Protein AF-A0A951GYK7-F1 (afdb_monomer_lite)

Radius of gyration: 18.99 Å; chains: 1; bounding box: 54×49×44 Å

Foldseek 3Di:
DDDDDDDDDDPVVVVVQLVVLLVVLLVVVVVVVPDPDDDDLVVSLVSLQSNCDPQQNCSVPLDAPPSLQVVLQQQDFPCLVQAPEEAEDQDQVRCVVSVRNQVVFCWTAHRPDGWTWGDNVPRYIYTHDNDVVSVVPNSSSSSSNVSNVVSVVVVCVVVVNDDPPDD

Structure (mmCIF, N/CA/C/O backbone):
data_AF-A0A951GYK7-F1
#
_entry.id   AF-A0A951GYK7-F1
#
loop_
_atom_site.group_PDB
_atom_site.id
_atom_site.type_symbol
_atom_site.label_atom_id
_atom_site.label_alt_id
_atom_site.label_comp_id
_atom_site.label_asym_id
_atom_site.label_entity_id
_atom_site.label_seq_id
_atom_site.pdbx_PDB_ins_code
_atom_site.Cartn_x
_atom_site.Cartn_y
_atom_site.Cartn_z
_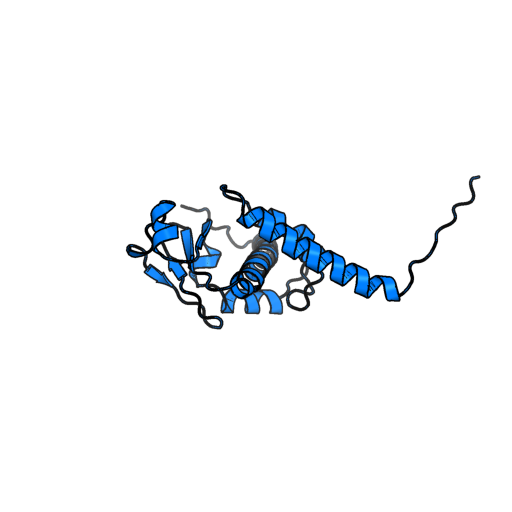atom_site.occupancy
_atom_site.B_iso_or_equiv
_atom_site.auth_seq_id
_atom_site.auth_comp_id
_atom_site.auth_asym_id
_atom_site.auth_atom_id
_atom_site.pdbx_PDB_model_num
ATOM 1 N N . MET A 1 1 ? 32.683 35.472 -21.654 1.00 42.94 1 MET A N 1
ATOM 2 C CA . MET A 1 1 ? 31.955 34.239 -21.282 1.00 42.94 1 MET A CA 1
ATOM 3 C C . MET A 1 1 ? 32.118 34.020 -19.790 1.00 42.94 1 MET A C 1
ATOM 5 O O . MET A 1 1 ? 33.236 34.154 -19.309 1.00 42.94 1 MET A O 1
ATOM 9 N N . ALA A 1 2 ? 31.030 33.763 -19.060 1.00 36.19 2 ALA A N 1
ATOM 10 C CA . ALA A 1 2 ? 31.105 33.475 -17.630 1.00 36.19 2 ALA A CA 1
ATOM 11 C C . ALA A 1 2 ? 31.748 32.098 -17.406 1.00 36.19 2 ALA A C 1
ATOM 13 O O . ALA A 1 2 ? 31.405 31.133 -18.087 1.00 36.19 2 ALA A O 1
ATOM 14 N N . VAL A 1 3 ? 32.697 32.019 -16.473 1.00 35.72 3 VAL A N 1
ATOM 15 C CA . VAL A 1 3 ? 33.333 30.758 -16.074 1.00 35.72 3 VAL A CA 1
ATOM 16 C C . VAL A 1 3 ? 32.371 30.027 -15.143 1.00 35.72 3 VAL A C 1
ATOM 18 O O . VAL A 1 3 ? 32.184 30.443 -14.001 1.00 35.72 3 VAL A O 1
ATOM 21 N N . ALA A 1 4 ? 31.749 28.952 -15.629 1.00 28.84 4 ALA A N 1
ATOM 22 C CA . ALA A 1 4 ? 30.945 28.070 -14.791 1.00 28.84 4 ALA A CA 1
ATOM 23 C C . ALA A 1 4 ? 31.874 27.226 -13.905 1.00 28.84 4 ALA A C 1
ATOM 25 O O . ALA A 1 4 ? 32.778 26.552 -14.400 1.00 28.84 4 ALA A O 1
ATOM 26 N N . ARG A 1 5 ? 31.663 27.285 -12.589 1.00 45.22 5 ARG A N 1
ATOM 27 C CA . ARG A 1 5 ? 32.368 26.467 -11.596 1.00 45.22 5 ARG A CA 1
ATOM 28 C C . ARG A 1 5 ? 31.355 25.521 -10.967 1.00 45.22 5 ARG A C 1
ATOM 30 O O . ARG A 1 5 ? 30.433 25.979 -10.302 1.00 45.22 5 ARG A O 1
ATOM 37 N N . LEU A 1 6 ? 31.524 24.226 -11.209 1.00 44.50 6 LEU A N 1
ATOM 38 C CA . LEU A 1 6 ? 30.698 23.161 -10.644 1.00 44.50 6 LEU A CA 1
ATOM 39 C C . LEU A 1 6 ? 31.523 22.438 -9.578 1.00 44.50 6 LEU A C 1
ATOM 41 O O . LEU A 1 6 ? 32.629 21.980 -9.861 1.00 44.50 6 LEU A O 1
ATOM 45 N N . ALA A 1 7 ? 31.004 22.374 -8.354 1.00 63.69 7 ALA A N 1
ATOM 46 C CA . ALA A 1 7 ? 31.577 21.558 -7.291 1.00 63.69 7 ALA A CA 1
ATOM 47 C C . ALA A 1 7 ? 30.990 20.142 -7.376 1.00 63.69 7 ALA A C 1
ATOM 49 O O . ALA A 1 7 ? 29.780 19.985 -7.541 1.00 63.69 7 ALA A O 1
ATOM 50 N N . LEU A 1 8 ? 31.843 19.122 -7.280 1.00 64.56 8 LEU A N 1
ATOM 51 C CA . LEU A 1 8 ? 31.418 17.723 -7.216 1.00 64.56 8 LEU A CA 1
ATOM 52 C C . LEU A 1 8 ? 31.055 17.367 -5.768 1.00 64.56 8 LEU A C 1
ATOM 54 O O . LEU A 1 8 ? 31.746 17.788 -4.841 1.00 64.56 8 LEU A O 1
ATOM 58 N N . SER A 1 9 ? 29.974 16.609 -5.582 1.00 60.28 9 SER A N 1
ATOM 59 C CA . SER A 1 9 ? 29.568 16.092 -4.268 1.00 60.28 9 SER A CA 1
ATOM 60 C C . SER A 1 9 ? 30.544 15.016 -3.777 1.00 60.28 9 SER A C 1
ATOM 62 O O . SER A 1 9 ? 31.098 14.262 -4.580 1.00 60.28 9 SER A O 1
ATOM 64 N N . SER A 1 10 ? 30.749 14.948 -2.461 1.00 61.28 10 SER A N 1
ATOM 65 C CA . SER A 1 10 ? 31.557 13.909 -1.812 1.00 61.28 10 SER A CA 1
ATOM 66 C C . SER A 1 10 ? 30.815 12.572 -1.850 1.00 61.28 10 SER A C 1
ATOM 68 O O . SER A 1 10 ? 29.596 12.541 -1.714 1.00 61.28 10 SER A O 1
ATOM 70 N N . PHE A 1 11 ? 31.527 11.448 -1.967 1.00 57.59 11 PHE A N 1
ATOM 71 C CA . PHE A 1 11 ? 30.911 10.114 -1.905 1.00 57.59 11 PHE A CA 1
ATOM 72 C C . PHE A 1 11 ? 30.224 9.821 -0.553 1.00 57.59 11 PHE A C 1
ATOM 74 O O . PHE A 1 11 ? 29.336 8.977 -0.503 1.00 57.59 11 PHE A O 1
ATOM 81 N N . ALA A 1 12 ? 30.569 10.551 0.518 1.00 61.16 12 ALA A N 1
ATOM 82 C CA . ALA A 1 12 ? 29.876 10.481 1.810 1.00 61.16 12 ALA A CA 1
ATOM 83 C C . ALA A 1 12 ? 28.493 11.170 1.805 1.00 61.16 12 ALA A C 1
ATOM 85 O O . ALA A 1 12 ? 27.671 10.893 2.675 1.00 61.16 12 ALA A O 1
ATOM 86 N N . ASP A 1 13 ? 28.198 12.021 0.813 1.00 61.38 13 ASP A N 1
ATOM 87 C CA . ASP A 1 13 ? 26.888 12.676 0.693 1.00 61.38 13 ASP A CA 1
ATOM 88 C C . ASP A 1 13 ? 25.787 11.682 0.286 1.00 61.38 13 ASP A C 1
ATOM 90 O O . ASP A 1 13 ? 24.607 11.978 0.448 1.00 61.38 13 ASP A O 1
ATOM 94 N N . GLY A 1 14 ? 26.147 10.509 -0.250 1.00 61.91 14 GLY A N 1
ATOM 95 C CA . GLY A 1 14 ? 25.185 9.496 -0.690 1.00 61.91 14 GLY A CA 1
ATOM 96 C C . GLY A 1 14 ? 24.382 8.882 0.461 1.00 61.91 14 GLY A C 1
ATOM 97 O O . GLY A 1 14 ? 23.159 8.831 0.381 1.00 61.91 14 GLY A O 1
ATOM 98 N N . GLU A 1 15 ? 25.047 8.461 1.542 1.00 64.88 15 GLU A N 1
ATOM 99 C CA . GLU A 1 15 ? 24.379 7.857 2.710 1.00 64.88 15 GLU A CA 1
ATOM 100 C C . GLU A 1 15 ? 23.528 8.871 3.481 1.00 64.88 15 GLU A C 1
ATOM 102 O O . GLU A 1 15 ? 22.408 8.555 3.879 1.00 64.88 15 GLU A O 1
ATOM 107 N N . VAL A 1 16 ? 24.021 10.105 3.638 1.00 71.25 16 VAL A N 1
ATOM 108 C CA . VAL A 1 16 ? 23.268 11.187 4.294 1.00 71.25 16 VAL A CA 1
ATOM 109 C C . VAL A 1 16 ? 21.997 11.507 3.504 1.00 71.25 16 VAL A C 1
ATOM 111 O O . VAL A 1 16 ? 20.918 11.558 4.083 1.00 71.25 16 VAL A O 1
ATOM 114 N N . ARG A 1 17 ? 22.094 11.608 2.169 1.00 74.06 17 ARG A N 1
ATOM 115 C CA . ARG A 1 17 ? 20.924 11.826 1.304 1.00 74.06 17 ARG A CA 1
ATOM 116 C C . ARG A 1 17 ? 19.914 10.683 1.383 1.00 74.06 17 ARG A C 1
ATOM 118 O O . ARG A 1 17 ? 18.725 10.953 1.453 1.00 74.06 17 ARG A O 1
ATOM 125 N N . LEU A 1 18 ? 20.361 9.424 1.397 1.00 76.44 18 LEU A N 1
ATOM 126 C CA . LEU A 1 18 ? 19.452 8.278 1.542 1.00 76.44 18 LEU A CA 1
ATOM 127 C C . LEU A 1 18 ? 18.697 8.322 2.878 1.00 76.44 18 LEU A C 1
ATOM 129 O O . LEU A 1 18 ? 17.493 8.080 2.905 1.00 76.44 18 LEU A O 1
ATOM 133 N N . SER A 1 19 ? 19.380 8.670 3.973 1.00 82.12 19 SER A N 1
ATOM 134 C CA . SER A 1 19 ? 18.740 8.846 5.282 1.00 82.12 19 SER A CA 1
ATOM 135 C C . SER A 1 19 ? 17.697 9.969 5.262 1.00 82.12 19 SER A C 1
ATOM 137 O O . SER A 1 19 ? 16.581 9.771 5.742 1.00 82.12 19 SER A O 1
ATOM 139 N N . ASP A 1 20 ? 18.026 11.116 4.663 1.00 89.62 20 ASP A N 1
ATOM 140 C CA . ASP A 1 20 ? 17.115 12.262 4.554 1.00 89.62 20 ASP A CA 1
ATOM 141 C C . ASP A 1 20 ? 15.848 11.915 3.750 1.00 89.62 20 ASP A C 1
ATOM 143 O O . ASP A 1 20 ? 14.739 12.295 4.134 1.00 89.62 20 ASP A O 1
ATOM 147 N N . GLU A 1 21 ? 15.987 11.153 2.659 1.00 93.00 21 GLU A N 1
ATOM 148 C CA . GLU A 1 21 ? 14.856 10.722 1.827 1.00 93.00 21 GLU A CA 1
ATOM 149 C C . GLU A 1 21 ? 13.960 9.696 2.546 1.00 93.00 21 GLU A C 1
ATOM 151 O O . GLU A 1 21 ? 12.732 9.762 2.437 1.00 93.00 21 GLU A O 1
ATOM 156 N N . VAL A 1 22 ? 14.540 8.786 3.344 1.00 92.69 22 VAL A N 1
ATOM 157 C CA . VAL A 1 22 ? 13.772 7.875 4.215 1.00 92.69 22 VAL A CA 1
ATOM 158 C C . VAL A 1 22 ? 12.966 8.669 5.239 1.00 92.69 22 VAL A C 1
ATOM 160 O O . VAL A 1 22 ? 11.753 8.476 5.350 1.00 92.69 22 VAL A O 1
ATOM 163 N N . GLU A 1 23 ? 13.595 9.597 5.958 1.00 93.31 23 GLU A N 1
ATOM 164 C CA . GLU A 1 23 ? 12.900 10.427 6.947 1.00 93.31 23 GLU A CA 1
ATOM 165 C C . GLU A 1 23 ? 11.805 11.292 6.313 1.00 93.31 23 GLU A C 1
ATOM 167 O O . GLU A 1 23 ? 10.718 11.458 6.885 1.00 93.31 23 GLU A O 1
ATOM 172 N N . LEU A 1 24 ? 12.063 11.833 5.119 1.00 93.31 24 LEU A N 1
ATOM 173 C CA . LEU A 1 24 ? 11.081 12.590 4.354 1.00 93.31 24 LEU A CA 1
ATOM 174 C C . LEU A 1 24 ? 9.883 11.714 3.984 1.00 93.31 24 LEU A C 1
ATOM 176 O O . LEU A 1 24 ? 8.737 12.138 4.168 1.00 93.31 24 LEU A O 1
ATOM 180 N N . TYR A 1 25 ? 10.117 10.491 3.510 1.00 95.19 25 TYR A N 1
ATOM 181 C CA . TYR A 1 25 ? 9.049 9.556 3.177 1.00 95.19 25 TYR A CA 1
ATOM 182 C C . TYR A 1 25 ? 8.195 9.211 4.403 1.00 95.19 25 TYR A C 1
ATOM 184 O O . TYR A 1 25 ? 6.966 9.344 4.351 1.00 95.19 25 TYR A O 1
ATOM 192 N N . GLN A 1 26 ? 8.838 8.894 5.533 1.00 94.62 26 GLN A N 1
ATOM 193 C CA . GLN A 1 26 ? 8.165 8.616 6.805 1.00 94.62 26 GLN A CA 1
ATOM 194 C C . GLN A 1 26 ? 7.292 9.774 7.280 1.00 94.62 26 GLN A C 1
ATOM 196 O O . GLN A 1 26 ? 6.120 9.604 7.641 1.00 94.62 26 GLN A O 1
ATOM 201 N N . ARG A 1 27 ? 7.835 10.990 7.217 1.00 93.38 27 ARG A N 1
ATOM 202 C CA . ARG A 1 27 ? 7.106 12.211 7.562 1.00 93.38 27 ARG A CA 1
ATOM 203 C C . ARG A 1 27 ? 5.944 12.474 6.613 1.00 93.38 27 ARG A C 1
ATOM 205 O O . ARG A 1 27 ? 4.899 12.948 7.064 1.00 93.38 27 ARG A O 1
ATOM 212 N N . THR A 1 28 ? 6.110 12.161 5.329 1.00 93.12 28 THR A N 1
ATOM 213 C CA . THR A 1 28 ? 5.078 12.362 4.309 1.00 93.12 28 THR A CA 1
ATOM 214 C C . THR A 1 28 ? 3.868 11.487 4.607 1.00 93.12 28 THR A C 1
ATOM 216 O O . THR A 1 28 ? 2.780 12.027 4.809 1.00 93.12 28 THR A O 1
ATOM 219 N N . TYR A 1 29 ? 4.032 10.163 4.727 1.00 92.75 29 TYR A N 1
ATOM 220 C CA . TYR A 1 29 ? 2.872 9.307 4.996 1.00 92.75 29 TYR A CA 1
ATOM 221 C C . TYR A 1 29 ? 2.284 9.533 6.389 1.00 92.75 29 TYR A C 1
ATOM 223 O O . TYR A 1 29 ? 1.066 9.518 6.537 1.00 92.75 29 TYR A O 1
ATOM 231 N N . THR A 1 30 ? 3.107 9.821 7.402 1.00 91.19 30 THR A N 1
ATOM 232 C CA . THR A 1 30 ? 2.600 10.100 8.756 1.00 91.19 30 THR A CA 1
ATOM 233 C C . THR A 1 30 ? 1.738 11.360 8.772 1.00 91.19 30 THR A C 1
ATOM 235 O O . THR A 1 30 ? 0.704 11.400 9.435 1.00 91.19 30 THR A O 1
ATOM 238 N N . THR A 1 31 ? 2.139 12.394 8.028 1.00 90.00 31 THR A N 1
ATOM 239 C CA . THR A 1 31 ? 1.345 13.621 7.877 1.00 90.00 31 THR A CA 1
ATOM 240 C C . THR A 1 31 ? 0.033 13.346 7.147 1.00 90.00 31 THR A C 1
ATOM 242 O O . THR A 1 31 ? -1.014 13.802 7.602 1.00 90.00 31 THR A O 1
ATOM 245 N N . LEU A 1 32 ? 0.068 12.575 6.055 1.00 88.38 32 LEU A N 1
ATOM 246 C CA . LEU A 1 32 ? -1.136 12.231 5.292 1.00 88.38 32 LEU A CA 1
ATOM 247 C C . LEU A 1 32 ? -2.144 11.436 6.130 1.00 88.38 32 LEU A C 1
ATOM 249 O O . LEU A 1 32 ? -3.326 11.769 6.127 1.00 88.38 32 LEU A O 1
ATOM 253 N N . LEU A 1 33 ? -1.680 10.460 6.913 1.00 86.00 33 LEU A N 1
ATOM 254 C CA . LEU A 1 33 ? -2.537 9.642 7.781 1.00 86.00 33 LEU A CA 1
ATOM 255 C C . LEU A 1 33 ? -3.165 10.421 8.948 1.00 86.00 33 LEU A C 1
ATOM 257 O O . LEU A 1 33 ? -4.114 9.944 9.559 1.00 86.00 33 LEU A O 1
ATOM 261 N N . ARG A 1 34 ? -2.660 11.620 9.270 1.00 84.50 34 ARG A N 1
ATOM 262 C CA . ARG A 1 34 ? -3.293 12.526 10.246 1.00 84.50 34 ARG A CA 1
ATOM 263 C C . ARG A 1 34 ? -4.381 13.404 9.632 1.00 84.50 34 ARG A C 1
ATOM 265 O O . ARG A 1 34 ? -5.104 14.066 10.375 1.00 84.50 34 ARG A O 1
ATOM 272 N N . SER A 1 35 ? -4.474 13.464 8.305 1.00 79.31 35 SER A N 1
ATOM 273 C CA . SER A 1 35 ? -5.527 14.215 7.627 1.00 79.31 35 SER A CA 1
ATOM 274 C C . SER A 1 35 ? -6.839 13.424 7.627 1.00 79.31 35 SER A C 1
ATOM 276 O O . SER A 1 35 ? -6.840 12.201 7.553 1.00 79.31 35 SER A O 1
ATOM 278 N N . SER A 1 36 ? -7.971 14.121 7.730 1.00 66.75 36 SER A N 1
ATOM 279 C CA . SER A 1 36 ? -9.304 13.512 7.856 1.00 66.75 36 SER A CA 1
ATOM 280 C C . SER A 1 36 ? -9.969 13.192 6.510 1.00 66.75 36 SER A C 1
ATOM 282 O O . SER A 1 36 ? -11.190 13.071 6.450 1.00 66.75 36 SER A O 1
ATOM 284 N N . GLY A 1 37 ? -9.202 13.150 5.420 1.00 81.44 37 GLY A N 1
ATOM 285 C CA . GLY A 1 37 ? -9.719 13.000 4.063 1.00 81.44 37 GLY A CA 1
ATOM 286 C C . GLY A 1 37 ? -9.087 11.825 3.332 1.00 81.44 37 GLY A C 1
ATOM 287 O O . GLY A 1 37 ? -7.957 11.427 3.615 1.00 81.44 37 GLY A O 1
ATOM 288 N N . GLU A 1 38 ? -9.812 11.303 2.348 1.00 89.88 38 GLU A N 1
ATOM 289 C CA . GLU A 1 38 ? -9.270 10.320 1.419 1.00 89.88 38 GLU A CA 1
ATOM 290 C C . GLU A 1 38 ? -8.113 10.942 0.636 1.00 89.88 38 GLU A C 1
ATOM 292 O O . GLU A 1 38 ? -8.245 11.992 0.002 1.00 89.88 38 GLU A O 1
ATOM 297 N N . THR A 1 39 ? -6.956 10.290 0.687 1.00 90.38 39 THR A N 1
ATOM 298 C CA . THR A 1 39 ? -5.778 10.704 -0.068 1.00 90.38 39 THR A CA 1
ATOM 299 C C . THR A 1 39 ? -5.435 9.624 -1.072 1.00 90.38 39 THR A C 1
ATOM 301 O O . THR A 1 39 ? -5.288 8.457 -0.718 1.00 90.38 39 THR A O 1
ATOM 304 N N . GLN A 1 40 ? -5.250 10.017 -2.332 1.00 92.19 40 GLN A N 1
ATOM 305 C CA . GLN A 1 40 ? -4.791 9.076 -3.343 1.00 92.19 40 GLN A CA 1
ATOM 306 C C . GLN A 1 40 ? -3.378 8.599 -3.013 1.00 92.19 40 GLN A C 1
ATOM 308 O O . GLN A 1 40 ? -2.447 9.400 -2.896 1.00 92.19 40 GLN A O 1
ATOM 313 N N . LEU A 1 41 ? -3.203 7.281 -2.971 1.00 93.62 41 LEU A N 1
ATOM 314 C CA . LEU A 1 41 ? -1.927 6.637 -2.668 1.00 93.62 41 LEU A CA 1
ATOM 315 C C . LEU A 1 41 ? -0.791 7.097 -3.599 1.00 93.62 41 LEU A C 1
ATOM 317 O O . LEU A 1 41 ? 0.363 7.171 -3.185 1.00 93.62 41 LEU A O 1
ATOM 321 N N . ARG A 1 42 ? -1.121 7.503 -4.835 1.00 95.12 42 ARG A N 1
ATOM 322 C CA . ARG A 1 42 ? -0.161 8.025 -5.824 1.00 95.12 42 ARG A CA 1
ATOM 323 C C . ARG A 1 42 ? 0.653 9.233 -5.354 1.00 95.12 42 ARG A C 1
ATOM 325 O O . ARG A 1 42 ? 1.733 9.476 -5.878 1.00 95.12 42 ARG A O 1
ATOM 332 N N . VAL A 1 43 ? 0.157 9.991 -4.374 1.00 94.62 43 VAL A N 1
ATOM 333 C CA . VAL A 1 43 ? 0.886 11.130 -3.786 1.00 94.62 43 VAL A CA 1
ATOM 334 C C . VAL A 1 43 ? 2.195 10.676 -3.127 1.00 94.62 43 VAL A C 1
ATOM 336 O O . VAL A 1 43 ? 3.148 11.447 -3.070 1.00 94.62 43 VAL A O 1
ATOM 339 N N . LEU A 1 44 ? 2.263 9.422 -2.672 1.00 96.19 44 LEU A N 1
ATOM 340 C CA . LEU A 1 44 ? 3.444 8.835 -2.042 1.00 96.19 44 LEU A CA 1
ATOM 341 C C . LEU A 1 44 ? 4.439 8.218 -3.034 1.00 96.19 44 LEU A C 1
ATOM 343 O O . LEU A 1 44 ? 5.540 7.867 -2.622 1.00 96.19 44 LEU A O 1
ATOM 347 N N . GLU A 1 45 ? 4.094 8.073 -4.317 1.00 96.88 45 GLU A N 1
ATOM 348 C CA . GLU A 1 45 ? 4.983 7.444 -5.306 1.00 96.88 45 GLU A CA 1
ATOM 349 C C . GLU A 1 45 ? 6.319 8.188 -5.474 1.00 96.88 45 GLU A C 1
ATOM 351 O O . GLU A 1 45 ? 7.355 7.525 -5.405 1.00 96.88 45 GLU A O 1
ATOM 356 N N . PRO A 1 46 ? 6.362 9.532 -5.633 1.00 95.94 46 PRO A N 1
ATOM 357 C CA . PRO A 1 46 ? 7.629 10.226 -5.866 1.00 95.94 46 PRO A CA 1
ATOM 358 C C . PRO A 1 46 ? 8.603 10.089 -4.695 1.00 95.94 46 PRO A C 1
ATOM 360 O O . PRO A 1 46 ? 9.783 9.818 -4.903 1.00 95.94 46 PRO A O 1
ATOM 363 N N . SER A 1 47 ? 8.112 10.227 -3.460 1.00 95.62 47 SER A N 1
ATOM 364 C CA . SER A 1 47 ? 8.941 10.085 -2.261 1.00 95.62 47 SER A CA 1
ATOM 365 C C . SER A 1 47 ? 9.320 8.627 -1.985 1.00 95.62 47 SER A C 1
ATOM 367 O O . SER A 1 47 ? 10.430 8.370 -1.533 1.00 95.62 47 SER A O 1
ATOM 369 N N . HIS A 1 48 ? 8.468 7.657 -2.335 1.00 97.12 48 HIS A N 1
ATOM 370 C CA . HIS A 1 48 ? 8.824 6.234 -2.280 1.00 97.12 48 HIS A CA 1
ATOM 371 C C . HIS A 1 48 ? 9.965 5.886 -3.248 1.00 97.12 48 HIS A C 1
ATOM 373 O O . HIS A 1 48 ? 10.876 5.143 -2.885 1.00 97.12 48 HIS A O 1
ATOM 379 N N . MET A 1 49 ? 9.933 6.431 -4.469 1.00 96.12 49 MET A N 1
ATOM 380 C CA . MET A 1 49 ? 11.007 6.264 -5.455 1.00 96.12 49 MET A CA 1
ATOM 381 C C . MET A 1 49 ? 12.305 6.939 -4.995 1.00 96.12 49 MET A C 1
ATOM 383 O O . MET A 1 49 ? 13.371 6.337 -5.108 1.00 96.12 49 MET A O 1
ATOM 387 N N . ALA A 1 50 ? 12.215 8.159 -4.455 1.00 94.88 50 ALA A N 1
ATOM 388 C CA . ALA A 1 50 ? 13.368 8.927 -3.980 1.00 94.88 50 ALA A CA 1
ATOM 389 C C . ALA A 1 50 ? 14.062 8.279 -2.772 1.00 94.88 50 ALA A C 1
ATOM 391 O O . ALA A 1 50 ? 15.288 8.269 -2.706 1.00 94.88 50 ALA 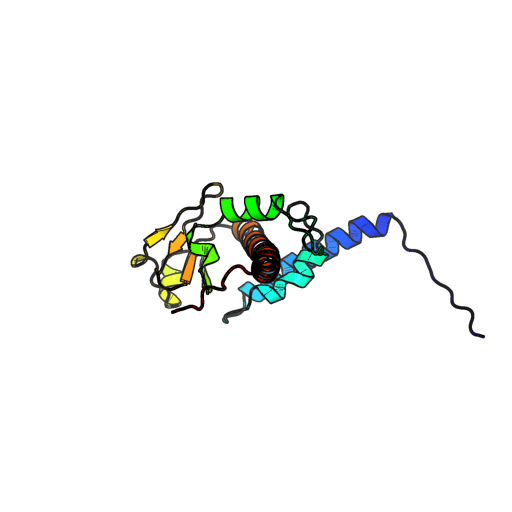A O 1
ATOM 392 N N . MET A 1 51 ? 13.287 7.662 -1.871 1.00 94.69 51 MET A N 1
ATOM 393 C CA . MET A 1 51 ? 13.804 6.931 -0.712 1.00 94.69 51 MET A CA 1
ATOM 394 C C . MET A 1 51 ? 14.765 5.790 -1.088 1.00 94.69 51 MET A C 1
ATOM 396 O O . MET A 1 51 ? 15.608 5.413 -0.278 1.00 94.69 51 MET A O 1
ATOM 400 N N . GLY A 1 52 ? 14.650 5.216 -2.292 1.00 92.38 52 GLY A N 1
ATOM 401 C CA . GLY A 1 52 ? 15.551 4.147 -2.734 1.00 92.38 52 GLY A CA 1
ATOM 402 C C . GLY A 1 52 ? 15.411 2.864 -1.908 1.00 92.38 52 GLY A C 1
ATOM 403 O O . GLY A 1 52 ? 16.407 2.285 -1.479 1.00 92.38 52 GLY A O 1
ATOM 404 N N . SER A 1 53 ? 14.172 2.425 -1.659 1.00 93.75 53 SER A N 1
ATOM 405 C CA . SER A 1 53 ? 13.874 1.234 -0.850 1.00 93.75 53 SER A CA 1
ATOM 406 C C . SER A 1 53 ? 14.612 -0.021 -1.329 1.00 93.75 53 SER A C 1
ATOM 408 O O . SER A 1 53 ? 14.440 -0.458 -2.466 1.00 93.75 53 SER A O 1
ATOM 410 N N . SER A 1 54 ? 15.315 -0.703 -0.420 1.00 94.06 54 SER A N 1
ATOM 411 C CA . SER A 1 54 ? 15.932 -2.009 -0.702 1.00 94.06 54 SER A CA 1
ATOM 412 C C . SER A 1 54 ? 14.917 -3.113 -1.025 1.00 94.06 54 SER A C 1
ATOM 414 O O . SER A 1 54 ? 15.283 -4.123 -1.619 1.00 94.06 54 SER A O 1
ATOM 416 N N . LEU A 1 55 ? 13.651 -2.948 -0.622 1.00 95.56 55 LEU A N 1
ATOM 417 C CA . LEU A 1 55 ? 12.564 -3.885 -0.936 1.00 95.56 55 LEU A CA 1
ATOM 418 C C . LEU A 1 55 ? 11.893 -3.589 -2.282 1.00 95.56 55 LEU A C 1
ATOM 420 O O . LEU A 1 55 ? 11.047 -4.368 -2.712 1.00 95.56 55 LEU A O 1
ATOM 424 N N . HIS A 1 56 ? 12.241 -2.469 -2.915 1.00 97.94 56 HIS A N 1
ATOM 425 C CA . HIS A 1 56 ? 11.679 -2.038 -4.188 1.00 97.94 56 HIS A CA 1
ATOM 426 C C . HIS A 1 56 ? 12.722 -1.282 -5.037 1.00 97.94 56 HIS A C 1
ATOM 428 O O . HIS A 1 56 ? 12.521 -0.114 -5.384 1.00 97.94 56 HIS A O 1
ATOM 434 N N . PRO A 1 57 ? 13.869 -1.915 -5.350 1.00 97.06 57 PRO A N 1
ATOM 435 C CA . PRO A 1 57 ? 14.980 -1.266 -6.043 1.00 97.06 57 PRO A CA 1
ATOM 436 C C . PRO A 1 57 ? 14.626 -0.739 -7.440 1.00 97.06 57 PRO A C 1
ATOM 438 O O . PRO A 1 57 ? 15.268 0.203 -7.905 1.00 97.06 57 PRO A O 1
ATOM 441 N N . LEU A 1 58 ? 13.620 -1.306 -8.119 1.00 98.06 58 LEU A N 1
ATOM 442 C CA . LEU A 1 58 ? 13.209 -0.852 -9.453 1.00 98.06 58 LEU A CA 1
ATOM 443 C C . LEU A 1 58 ? 12.019 0.121 -9.423 1.00 98.06 58 LEU A C 1
ATOM 445 O O . LEU A 1 58 ? 11.421 0.372 -10.470 1.00 98.06 58 LEU A O 1
ATOM 449 N N . ALA A 1 59 ? 11.694 0.727 -8.273 1.00 97.69 59 ALA A N 1
ATOM 450 C CA . ALA A 1 59 ? 10.558 1.648 -8.136 1.00 97.69 59 ALA A CA 1
ATOM 451 C C . ALA A 1 59 ? 10.555 2.777 -9.181 1.00 97.69 59 ALA A C 1
ATOM 453 O O . ALA A 1 59 ? 9.521 3.056 -9.783 1.00 97.69 59 ALA A O 1
ATOM 454 N N . ALA A 1 60 ? 11.715 3.395 -9.426 1.00 96.81 60 ALA A N 1
ATOM 455 C CA . ALA A 1 60 ? 11.880 4.487 -10.391 1.00 96.81 60 ALA A CA 1
ATOM 456 C C . ALA A 1 60 ? 12.142 4.015 -11.838 1.00 96.81 60 ALA A C 1
ATOM 458 O O . ALA A 1 60 ? 12.255 4.839 -12.745 1.00 96.81 60 ALA A O 1
ATOM 459 N N . SER A 1 61 ? 12.283 2.705 -12.058 1.00 96.94 61 SER A N 1
ATOM 460 C CA . SER A 1 61 ? 12.522 2.115 -13.377 1.00 96.94 61 SER A CA 1
ATOM 461 C C . SER A 1 61 ? 11.206 1.808 -14.087 1.00 96.94 61 SER A C 1
ATOM 463 O O . SER A 1 61 ? 10.189 1.540 -13.452 1.00 96.94 61 SER A O 1
ATOM 465 N N . GLU A 1 62 ? 11.227 1.767 -15.419 1.00 95.00 62 GLU A N 1
ATOM 466 C CA . GLU A 1 62 ? 10.110 1.226 -16.201 1.00 95.00 62 GLU A CA 1
ATOM 467 C C . GLU A 1 62 ? 10.026 -0.306 -16.113 1.00 95.00 62 GLU A C 1
ATOM 469 O O . GLU A 1 62 ? 8.980 -0.888 -16.422 1.00 95.00 62 GLU A O 1
ATOM 474 N N . GLU A 1 63 ? 11.112 -0.972 -15.711 1.00 97.06 63 GLU A N 1
ATOM 475 C CA . GLU A 1 63 ? 11.174 -2.419 -15.503 1.00 97.06 63 GLU A CA 1
ATOM 476 C C . GLU A 1 63 ? 10.310 -2.869 -14.319 1.00 97.06 63 GLU A C 1
ATOM 478 O O . GLU A 1 63 ? 10.095 -2.127 -13.358 1.00 97.06 63 GLU A O 1
ATOM 483 N N . LEU A 1 64 ? 9.797 -4.099 -14.415 1.00 97.62 64 LEU A N 1
ATOM 484 C CA . LEU A 1 64 ? 9.026 -4.718 -13.340 1.00 97.62 64 LEU A CA 1
ATOM 485 C C . LEU A 1 64 ? 9.951 -5.180 -12.219 1.00 97.62 64 LEU A C 1
ATOM 487 O O . LEU A 1 64 ? 10.883 -5.950 -12.456 1.00 97.62 64 LEU A O 1
ATOM 491 N N . ASP A 1 65 ? 9.614 -4.801 -10.995 1.00 98.38 65 ASP A N 1
ATOM 492 C CA . ASP A 1 65 ? 10.179 -5.361 -9.779 1.00 98.38 65 ASP A CA 1
ATOM 493 C C . ASP A 1 65 ? 9.330 -6.542 -9.301 1.00 98.38 65 ASP A C 1
ATOM 495 O O . ASP A 1 65 ? 8.449 -6.424 -8.445 1.00 98.38 65 ASP A O 1
ATOM 499 N N . LEU A 1 66 ? 9.583 -7.729 -9.859 1.00 97.25 66 LEU A N 1
ATOM 500 C CA . LEU A 1 66 ? 8.854 -8.929 -9.435 1.00 97.25 66 LEU A CA 1
ATOM 501 C C . LEU A 1 66 ? 9.103 -9.268 -7.957 1.00 97.25 66 LEU A C 1
ATOM 503 O O . LEU A 1 66 ? 8.240 -9.871 -7.322 1.00 97.25 66 LEU A O 1
ATOM 507 N N . GLY A 1 67 ? 10.255 -8.876 -7.401 1.00 97.62 67 GLY A N 1
ATOM 508 C CA . GLY A 1 67 ? 10.569 -9.067 -5.988 1.00 97.62 67 GLY A CA 1
ATOM 509 C C . GLY A 1 67 ? 9.652 -8.234 -5.097 1.00 97.62 67 GLY A C 1
ATOM 510 O O . GLY A 1 67 ? 8.986 -8.789 -4.219 1.00 97.62 67 GLY A O 1
ATOM 511 N N . ALA A 1 68 ? 9.560 -6.932 -5.372 1.00 97.81 68 ALA A N 1
ATOM 512 C CA . ALA A 1 68 ? 8.671 -6.018 -4.658 1.00 97.81 68 ALA A CA 1
ATOM 513 C C . ALA A 1 68 ? 7.194 -6.392 -4.842 1.00 97.81 68 ALA A C 1
ATOM 515 O O . ALA A 1 68 ? 6.433 -6.420 -3.874 1.00 97.81 68 ALA A O 1
ATOM 516 N N . PHE A 1 69 ? 6.795 -6.755 -6.065 1.00 97.56 69 PHE A N 1
ATOM 517 C CA . PHE A 1 69 ? 5.426 -7.171 -6.360 1.00 97.56 69 PHE A CA 1
ATOM 518 C C . PHE A 1 69 ? 5.021 -8.425 -5.570 1.00 97.56 69 PHE A C 1
ATOM 520 O O . PHE A 1 69 ? 3.986 -8.436 -4.901 1.00 97.56 69 PHE A O 1
ATOM 527 N N . LEU A 1 70 ? 5.858 -9.470 -5.581 1.00 95.81 70 LEU A N 1
ATOM 528 C CA . LEU A 1 70 ? 5.608 -10.695 -4.814 1.00 95.81 70 LEU A CA 1
ATOM 529 C C . LEU A 1 70 ? 5.648 -10.446 -3.305 1.00 95.81 70 LEU A C 1
ATOM 531 O O . LEU A 1 70 ? 4.877 -11.060 -2.563 1.00 95.81 70 LEU A O 1
ATOM 535 N N . TYR A 1 71 ? 6.531 -9.558 -2.843 1.00 95.06 71 TYR A N 1
ATOM 536 C CA . TYR A 1 71 ? 6.566 -9.134 -1.448 1.00 95.06 71 TYR A CA 1
ATOM 537 C C . TYR A 1 71 ? 5.232 -8.503 -1.037 1.00 95.06 71 TYR A C 1
ATOM 539 O O . TYR A 1 71 ? 4.685 -8.861 0.009 1.00 95.06 71 TYR A O 1
ATOM 547 N N . ALA A 1 72 ? 4.685 -7.626 -1.882 1.00 96.25 72 ALA A N 1
ATOM 548 C CA . ALA A 1 72 ? 3.443 -6.927 -1.607 1.00 96.25 72 ALA A CA 1
ATOM 549 C C . ALA A 1 72 ? 2.218 -7.848 -1.636 1.00 96.25 72 ALA A C 1
ATOM 551 O O . ALA A 1 72 ? 1.481 -7.900 -0.652 1.00 96.25 72 ALA A O 1
ATOM 552 N N . VAL A 1 73 ? 2.042 -8.646 -2.696 1.00 94.50 73 VAL A N 1
ATOM 553 C CA . VAL A 1 73 ? 0.917 -9.597 -2.819 1.00 94.50 73 VAL A CA 1
ATOM 554 C C . VAL A 1 73 ? 0.888 -10.590 -1.658 1.00 94.50 73 VAL A C 1
ATOM 556 O O . VAL A 1 73 ? -0.173 -10.921 -1.149 1.00 94.50 73 VAL A O 1
ATOM 559 N N . ARG A 1 74 ? 2.047 -11.030 -1.157 1.00 94.12 74 ARG A N 1
ATOM 560 C CA . ARG A 1 74 ? 2.098 -11.934 0.004 1.00 94.12 74 ARG A CA 1
ATOM 561 C C . ARG A 1 74 ? 1.687 -11.283 1.323 1.00 94.12 74 ARG A C 1
ATOM 563 O O . ARG A 1 74 ? 1.475 -11.997 2.300 1.00 94.12 74 ARG A O 1
ATOM 570 N N . ARG A 1 75 ? 1.637 -9.956 1.406 1.00 95.19 75 ARG A N 1
ATOM 571 C CA . ARG A 1 75 ? 1.340 -9.211 2.641 1.00 95.19 75 ARG A CA 1
ATOM 572 C C . ARG A 1 75 ? -0.014 -8.516 2.605 1.00 95.19 75 ARG A C 1
ATOM 574 O O . ARG A 1 75 ? -0.400 -7.917 3.609 1.00 95.19 75 ARG A O 1
ATOM 581 N N . LEU A 1 76 ? -0.728 -8.610 1.497 1.00 95.62 76 LEU A N 1
ATOM 582 C CA . LEU A 1 76 ? -2.026 -7.991 1.291 1.00 95.62 76 LEU A CA 1
ATOM 583 C C . LEU A 1 76 ? -3.072 -9.090 1.037 1.00 95.62 76 LEU A C 1
ATOM 585 O O . LEU A 1 76 ? -2.696 -10.176 0.593 1.00 95.62 76 LEU A O 1
ATOM 589 N N . PRO A 1 77 ? -4.349 -8.854 1.370 1.00 94.31 77 PRO A N 1
ATOM 590 C CA . PRO A 1 77 ? -5.417 -9.808 1.085 1.00 94.31 77 PRO A CA 1
ATOM 591 C C . PRO A 1 77 ? -5.700 -9.886 -0.420 1.00 94.31 77 PRO A C 1
ATOM 593 O O . PRO A 1 77 ? -5.468 -8.919 -1.144 1.00 94.31 77 PRO A O 1
ATOM 596 N N . ASP A 1 78 ? -6.264 -11.002 -0.884 1.00 88.62 78 ASP A N 1
ATOM 597 C CA . ASP A 1 78 ? -6.528 -11.247 -2.313 1.00 88.62 78 ASP A CA 1
ATOM 598 C C . ASP A 1 78 ? -7.391 -10.151 -2.971 1.00 88.62 78 ASP A C 1
ATOM 600 O O . ASP A 1 78 ? -7.158 -9.776 -4.121 1.00 88.62 78 ASP A O 1
ATOM 604 N N . GLY A 1 79 ? -8.338 -9.568 -2.224 1.00 87.06 79 GLY A N 1
ATOM 605 C CA . GLY A 1 79 ? -9.206 -8.480 -2.691 1.00 87.06 79 GLY A CA 1
ATOM 606 C C . GLY A 1 79 ? -8.494 -7.148 -2.969 1.00 87.06 79 GLY A C 1
ATOM 607 O O . GLY A 1 79 ? -9.091 -6.247 -3.555 1.00 87.06 79 GLY A O 1
ATOM 608 N N . ILE A 1 80 ? -7.213 -6.997 -2.606 1.00 93.31 80 ILE A N 1
ATOM 609 C CA . ILE A 1 80 ? -6.504 -5.709 -2.686 1.00 93.31 80 ILE A CA 1
ATOM 610 C C . ILE A 1 80 ? -6.381 -5.156 -4.110 1.00 93.31 80 ILE A C 1
ATOM 612 O O . ILE A 1 80 ? -6.353 -3.945 -4.299 1.00 93.31 80 ILE A O 1
ATOM 616 N N . VAL A 1 81 ? -6.309 -6.026 -5.121 1.00 88.44 81 VAL A N 1
ATOM 617 C CA . VAL A 1 81 ? -6.134 -5.618 -6.525 1.00 88.44 81 VAL A CA 1
ATOM 618 C C . VAL A 1 81 ? -7.394 -4.942 -7.085 1.00 88.44 81 VAL A C 1
ATOM 620 O O . VAL A 1 81 ? -7.284 -4.112 -7.987 1.00 88.44 81 VAL A O 1
ATOM 623 N N . GLY A 1 82 ? -8.568 -5.276 -6.541 1.00 85.69 82 GLY A N 1
ATOM 624 C CA . GLY A 1 82 ? -9.855 -4.668 -6.887 1.00 85.69 82 GLY A CA 1
ATOM 625 C C . GLY A 1 82 ? -10.335 -3.616 -5.885 1.00 85.69 82 GLY A C 1
ATOM 626 O O . GLY A 1 82 ? -11.429 -3.087 -6.051 1.00 85.69 82 GLY A O 1
ATOM 627 N N . ALA A 1 83 ? -9.554 -3.326 -4.842 1.00 90.44 83 ALA A N 1
ATOM 628 C CA . ALA A 1 83 ? -9.930 -2.348 -3.834 1.00 90.44 83 ALA A CA 1
ATOM 629 C C . ALA A 1 83 ? -9.755 -0.913 -4.358 1.00 90.44 83 ALA A C 1
ATOM 631 O O . ALA A 1 83 ? -8.729 -0.557 -4.939 1.00 90.44 83 ALA A O 1
ATOM 632 N N . GLU A 1 84 ? -10.753 -0.076 -4.098 1.00 92.56 84 GLU A N 1
ATOM 633 C CA . GLU A 1 84 ? -10.767 1.358 -4.392 1.00 92.56 84 GLU A CA 1
ATOM 634 C C . GLU A 1 84 ? -10.361 2.180 -3.163 1.00 92.56 84 GLU A C 1
ATOM 636 O O . GLU A 1 84 ? -9.777 3.258 -3.293 1.00 92.56 84 GLU A O 1
ATOM 641 N N . LEU A 1 85 ? -10.624 1.647 -1.964 1.00 93.38 85 LEU A N 1
ATOM 642 C CA . LEU A 1 85 ? -10.341 2.303 -0.694 1.00 93.38 85 LEU A CA 1
ATOM 643 C C . LEU A 1 85 ? -9.762 1.315 0.326 1.00 93.38 85 LEU A C 1
ATOM 645 O O . LEU A 1 85 ? -10.286 0.220 0.528 1.00 93.38 85 LEU A O 1
ATOM 649 N N . VAL A 1 86 ? -8.698 1.735 1.014 1.00 95.00 86 VAL A N 1
ATOM 650 C CA . VAL A 1 86 ? -8.163 1.048 2.196 1.00 95.00 86 VAL A CA 1
ATOM 651 C C . VAL A 1 86 ? -8.310 1.969 3.400 1.00 95.00 86 VAL A C 1
ATOM 653 O O . VAL A 1 86 ? -7.710 3.043 3.441 1.00 95.00 86 VAL A O 1
ATOM 656 N N . VAL A 1 87 ? -9.084 1.538 4.391 1.00 94.38 87 VAL A N 1
ATOM 657 C CA . VAL A 1 87 ? -9.285 2.248 5.655 1.00 94.38 87 VAL A CA 1
ATOM 658 C C . VAL A 1 87 ? -8.393 1.634 6.726 1.00 94.38 87 VAL A C 1
ATOM 660 O O . VAL A 1 87 ? -8.372 0.423 6.925 1.00 94.38 87 VAL A O 1
ATOM 663 N N . MET A 1 88 ? -7.650 2.474 7.438 1.00 93.00 88 MET A N 1
ATOM 664 C CA . MET A 1 88 ? -6.749 2.047 8.506 1.00 93.00 88 MET A CA 1
ATOM 665 C C . MET A 1 88 ? -7.290 2.536 9.847 1.00 93.00 88 MET A C 1
ATOM 667 O O . MET A 1 88 ? -7.595 3.719 9.990 1.00 93.00 88 MET A O 1
ATOM 671 N N . GLY A 1 89 ? -7.394 1.640 10.825 1.00 91.81 89 GLY A N 1
ATOM 672 C CA . GLY A 1 89 ? -7.811 1.968 12.190 1.00 91.81 89 GLY A CA 1
ATOM 673 C C . GLY A 1 89 ? -6.988 1.206 13.218 1.00 91.81 89 GLY A C 1
ATOM 674 O O . GLY A 1 89 ? -6.290 0.255 12.878 1.00 91.81 89 GLY A O 1
ATOM 675 N N . GLN A 1 90 ? -7.026 1.632 14.474 1.00 90.25 90 GLN A N 1
ATOM 676 C CA . GLN A 1 90 ? -6.332 0.936 15.567 1.00 90.25 90 GLN A CA 1
ATOM 677 C C . GLN A 1 90 ? -7.189 -0.175 16.169 1.00 90.25 90 GLN A C 1
ATOM 679 O O . GLN A 1 90 ? -6.681 -1.228 16.547 1.00 90.25 90 GLN A O 1
ATOM 684 N N . ASP A 1 91 ? -8.495 0.059 16.218 1.00 92.56 91 ASP A N 1
ATOM 685 C CA . ASP A 1 91 ? -9.481 -0.868 16.738 1.00 92.56 91 ASP A CA 1
ATOM 686 C C . ASP A 1 91 ? -10.798 -0.753 15.962 1.00 92.56 91 ASP A C 1
ATOM 688 O O . ASP A 1 91 ? -10.988 0.076 15.063 1.00 92.56 91 ASP A O 1
ATOM 692 N N . VAL A 1 92 ? -11.694 -1.672 16.288 1.00 93.19 92 VAL A N 1
ATOM 693 C CA . VAL A 1 92 ? -12.978 -1.854 15.625 1.00 93.19 92 VAL A CA 1
ATOM 694 C C . VAL A 1 92 ? -13.943 -0.716 15.980 1.00 93.19 92 VAL A C 1
ATOM 696 O O . VAL A 1 92 ? -14.725 -0.269 15.135 1.00 93.19 92 VAL A O 1
ATOM 699 N N . GLU A 1 93 ? -13.882 -0.217 17.213 1.00 92.44 93 GLU A N 1
ATOM 700 C CA . GLU A 1 93 ? -14.699 0.877 17.727 1.00 92.44 93 GLU A CA 1
ATOM 701 C C . GLU A 1 93 ? -14.406 2.193 16.996 1.00 92.44 93 GLU A C 1
ATOM 703 O O . GLU A 1 93 ? -15.338 2.888 16.586 1.00 92.44 93 GLU A O 1
ATOM 708 N N . GLN A 1 94 ? -13.131 2.510 16.771 1.00 90.94 94 GLN A N 1
ATOM 709 C CA . GLN A 1 94 ? -12.677 3.681 16.026 1.00 90.94 94 GLN A CA 1
ATOM 710 C C . GLN A 1 94 ? -13.156 3.641 14.574 1.00 90.94 94 GLN A C 1
ATOM 712 O O . GLN A 1 94 ? -13.659 4.647 14.072 1.00 90.94 94 GLN A O 1
ATOM 717 N N . LEU A 1 95 ? -13.035 2.486 13.913 1.00 90.81 95 LEU A N 1
ATOM 718 C CA . LEU A 1 95 ? -13.541 2.303 12.549 1.00 90.81 95 LEU A CA 1
ATOM 719 C C . LEU A 1 95 ? -15.067 2.438 12.496 1.00 90.81 95 LEU A C 1
ATOM 721 O O . LEU A 1 95 ? -15.614 3.115 11.631 1.00 90.81 95 LEU A O 1
ATOM 725 N N . SER A 1 96 ? -15.770 1.876 13.476 1.00 91.19 96 SER A N 1
ATOM 726 C CA . SER A 1 96 ? -17.228 2.002 13.552 1.00 91.19 96 SER A CA 1
ATOM 727 C C . SER A 1 96 ? -17.660 3.456 13.744 1.00 91.19 96 SER A C 1
ATOM 729 O O . SER A 1 96 ? -18.595 3.920 13.091 1.00 91.19 96 SER A O 1
ATOM 731 N N . ALA A 1 97 ? -16.954 4.197 14.602 1.00 89.19 97 ALA A N 1
ATOM 732 C CA . ALA A 1 97 ? -17.212 5.610 14.860 1.00 89.19 97 ALA A CA 1
ATOM 733 C C . ALA A 1 97 ? -16.944 6.508 13.639 1.00 89.19 97 ALA A C 1
ATOM 735 O O . ALA A 1 97 ? -17.558 7.569 13.529 1.00 89.19 97 ALA A O 1
ATOM 736 N N . SER A 1 98 ? -16.076 6.089 12.710 1.00 88.06 98 SER A N 1
ATOM 737 C CA . SER A 1 98 ? -15.837 6.783 11.438 1.00 88.06 98 SER A CA 1
ATOM 738 C C . SER A 1 98 ? -16.798 6.370 10.314 1.00 88.06 98 SER A C 1
ATOM 740 O O . SER A 1 98 ? -16.665 6.852 9.192 1.00 88.06 98 SER A O 1
ATOM 742 N N . GLY A 1 99 ? -17.794 5.524 10.607 1.00 90.44 99 GLY A N 1
ATOM 743 C CA . GLY A 1 99 ? -18.785 5.063 9.631 1.00 90.44 99 GLY A CA 1
ATOM 744 C C . GLY A 1 99 ? -18.376 3.801 8.869 1.00 90.44 99 GLY A C 1
ATOM 745 O O . GLY A 1 99 ? -18.981 3.495 7.844 1.00 90.44 99 GLY A O 1
ATOM 746 N N . VAL A 1 100 ? -17.381 3.058 9.364 1.00 92.56 100 VAL A N 1
ATOM 747 C CA . VAL A 1 100 ? -16.870 1.818 8.765 1.00 92.56 100 VAL A CA 1
ATOM 748 C C . VAL A 1 100 ? -17.204 0.627 9.682 1.00 92.56 100 VAL A C 1
ATOM 750 O O . VAL A 1 100 ? -16.416 0.283 10.565 1.00 92.56 100 VAL A O 1
ATOM 753 N N . PRO A 1 101 ? -18.384 -0.008 9.522 1.00 92.94 101 PRO A N 1
ATOM 754 C CA . PRO A 1 101 ? -18.873 -1.057 10.420 1.00 92.94 101 PRO A CA 1
ATOM 755 C C . PRO A 1 101 ? -18.239 -2.423 10.107 1.00 92.94 101 PRO A C 1
ATOM 757 O O . PRO A 1 101 ? -18.908 -3.346 9.639 1.00 92.94 101 PRO A O 1
ATOM 760 N N . VAL A 1 102 ? -16.936 -2.556 10.361 1.00 93.94 102 VAL A N 1
ATOM 761 C CA . VAL A 1 102 ? -16.140 -3.751 10.019 1.00 93.94 102 VAL A CA 1
ATOM 762 C C . VAL A 1 102 ? -16.644 -5.055 10.642 1.00 93.94 102 VAL A C 1
ATOM 764 O O . VAL A 1 102 ? -16.374 -6.124 10.112 1.00 93.94 102 VAL A O 1
ATOM 767 N N . GLN A 1 103 ? -17.433 -5.003 11.718 1.00 92.88 103 GLN A N 1
ATOM 768 C CA . GLN A 1 103 ? -18.043 -6.196 12.325 1.00 92.88 103 GLN A CA 1
ATOM 769 C C . GLN A 1 103 ? -19.089 -6.858 11.420 1.00 92.88 103 GLN A C 1
ATOM 771 O O . GLN A 1 103 ? -19.468 -8.001 11.658 1.00 92.88 103 GLN A O 1
ATOM 776 N N . MET A 1 104 ? -19.598 -6.131 10.420 1.00 93.25 104 MET A N 1
ATOM 777 C CA . MET A 1 104 ? -20.526 -6.658 9.414 1.00 93.25 104 MET A CA 1
ATOM 778 C C . MET A 1 104 ? -19.802 -7.136 8.148 1.00 93.25 104 MET A C 1
ATOM 780 O O . MET A 1 104 ? -20.454 -7.618 7.224 1.00 93.25 104 MET A O 1
ATOM 784 N N . TRP A 1 105 ? -18.486 -6.935 8.068 1.00 95.94 105 TRP A N 1
ATOM 785 C CA . TRP A 1 105 ? -17.665 -7.238 6.899 1.00 95.94 105 TRP A CA 1
ATOM 786 C C . TRP A 1 105 ? -17.026 -8.619 7.036 1.00 95.94 105 TRP A C 1
ATOM 788 O O . TRP A 1 105 ? -16.955 -9.187 8.127 1.00 95.94 105 TRP A O 1
AT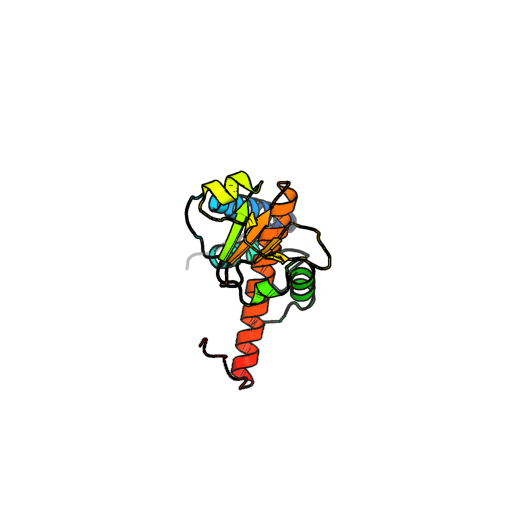OM 798 N N . GLN A 1 106 ? -16.567 -9.176 5.919 1.00 95.44 106 GLN A N 1
ATOM 799 C CA . GLN A 1 106 ? -15.912 -10.477 5.916 1.00 95.44 106 GLN A CA 1
ATOM 800 C C . GLN A 1 106 ? -14.451 -10.329 6.352 1.00 95.44 106 GLN A C 1
ATOM 802 O O . GLN A 1 106 ? -13.747 -9.467 5.839 1.00 95.44 106 GLN A O 1
ATOM 807 N N . GLU A 1 107 ? -13.964 -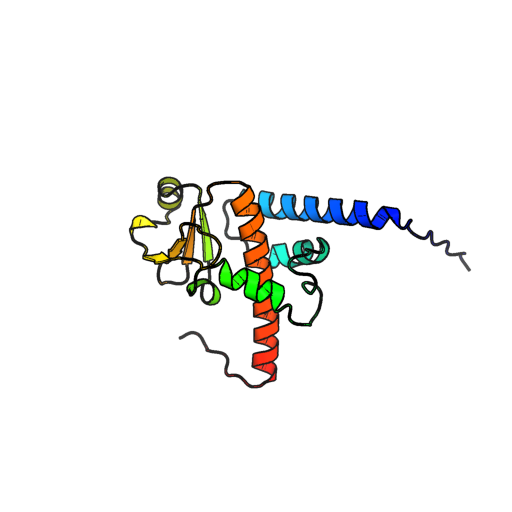11.179 7.255 1.00 95.19 107 GLU A N 1
ATOM 808 C CA . GLU A 1 107 ? -12.531 -11.216 7.563 1.00 95.19 107 GLU A CA 1
ATOM 809 C C . GLU A 1 107 ? -11.719 -11.658 6.336 1.00 95.19 107 GLU A C 1
ATOM 811 O O . GLU A 1 107 ? -12.083 -12.600 5.626 1.00 95.19 107 GLU A O 1
ATOM 816 N N . ALA A 1 108 ? -10.597 -10.980 6.106 1.00 92.69 108 ALA A N 1
ATOM 817 C CA . ALA A 1 108 ? -9.645 -11.308 5.057 1.00 92.69 108 ALA A CA 1
ATOM 818 C C . ALA A 1 108 ? -8.260 -11.580 5.657 1.00 92.69 108 ALA A C 1
ATOM 820 O O . ALA A 1 108 ? -7.873 -11.020 6.685 1.00 92.69 108 ALA A O 1
ATOM 821 N N . GLU A 1 109 ? -7.488 -12.440 4.999 1.00 87.62 109 GLU A N 1
ATOM 822 C CA . GLU A 1 109 ? -6.149 -12.814 5.448 1.00 87.62 109 GLU A CA 1
ATOM 823 C C . GLU A 1 109 ? -5.101 -12.526 4.375 1.00 87.62 109 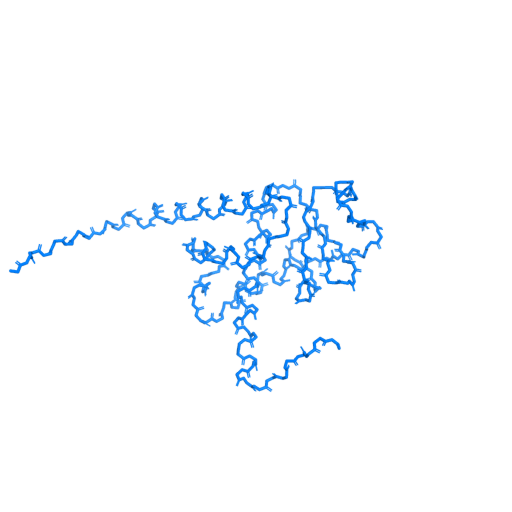GLU A C 1
ATOM 825 O O . GLU A 1 109 ? -5.378 -12.563 3.178 1.00 87.62 109 GLU A O 1
ATOM 830 N N . ALA A 1 110 ? -3.872 -12.262 4.825 1.00 87.75 110 ALA A N 1
ATOM 831 C CA . ALA A 1 110 ? -2.701 -12.140 3.968 1.00 87.75 110 ALA A CA 1
ATOM 832 C C . ALA A 1 110 ? -1.700 -13.280 4.255 1.00 87.75 110 ALA A C 1
ATOM 834 O O . ALA A 1 110 ? -1.457 -13.587 5.428 1.00 87.75 110 ALA A O 1
ATOM 835 N N . PRO A 1 111 ? -1.040 -13.860 3.234 1.00 86.75 111 PRO A N 1
ATOM 836 C CA . PRO A 1 111 ? -0.190 -15.045 3.406 1.00 86.75 111 PRO A CA 1
ATOM 837 C C . PRO A 1 111 ? 0.999 -14.921 4.381 1.00 86.75 111 PRO A C 1
ATOM 839 O O . PRO A 1 111 ? 1.337 -15.886 5.064 1.00 86.75 111 PRO A O 1
ATOM 842 N N . ALA A 1 112 ? 1.691 -13.776 4.417 1.00 82.38 112 ALA A N 1
ATOM 843 C CA . ALA A 1 112 ? 3.023 -13.649 5.031 1.00 82.38 112 ALA A CA 1
ATOM 844 C C . ALA A 1 112 ? 3.139 -12.585 6.138 1.00 82.38 112 ALA A C 1
ATOM 846 O O . ALA A 1 112 ? 4.178 -12.512 6.797 1.00 82.38 112 ALA A O 1
ATOM 847 N N . ARG A 1 113 ? 2.102 -11.771 6.375 1.00 80.31 113 ARG A N 1
ATOM 848 C CA . ARG A 1 113 ? 2.032 -10.847 7.521 1.00 80.31 113 ARG A CA 1
ATOM 849 C C . ARG A 1 113 ? 0.600 -10.766 8.034 1.00 80.31 113 ARG A C 1
ATOM 851 O O . ARG A 1 113 ? -0.273 -10.241 7.352 1.00 80.31 113 ARG A O 1
ATOM 858 N N . ARG A 1 114 ? 0.383 -11.283 9.244 1.00 79.00 114 ARG A N 1
ATOM 859 C CA . ARG A 1 114 ? -0.935 -11.332 9.883 1.00 79.00 114 ARG A CA 1
ATOM 860 C C . ARG A 1 114 ? -1.330 -9.936 10.359 1.00 79.00 114 ARG A C 1
ATOM 862 O O . ARG A 1 114 ? -0.793 -9.449 11.347 1.00 79.00 114 ARG A O 1
ATOM 869 N N . ARG A 1 115 ? -2.245 -9.311 9.626 1.00 89.81 115 ARG A N 1
ATOM 870 C CA . ARG A 1 115 ? -3.011 -8.127 10.028 1.00 89.81 115 ARG A CA 1
ATOM 871 C C . ARG A 1 115 ? -4.484 -8.513 9.976 1.00 89.81 115 ARG A C 1
ATOM 873 O O . ARG A 1 115 ? -4.849 -9.329 9.132 1.00 89.81 115 ARG A O 1
ATOM 880 N N . HIS A 1 116 ? -5.301 -7.949 10.856 1.00 92.56 116 HIS A N 1
ATOM 881 C CA . HIS A 1 116 ? -6.745 -8.169 10.805 1.00 92.56 116 HIS A CA 1
ATOM 882 C C . HIS A 1 116 ? -7.327 -7.297 9.701 1.00 92.56 116 HIS A C 1
ATOM 884 O O . HIS A 1 116 ? -7.408 -6.078 9.866 1.00 92.56 116 HIS A O 1
ATOM 890 N N . TRP A 1 117 ? -7.664 -7.924 8.576 1.00 95.69 117 TRP A N 1
ATOM 891 C CA . TRP A 1 117 ? -8.330 -7.271 7.460 1.00 95.69 117 TRP A CA 1
ATOM 892 C C . TRP A 1 117 ? -9.816 -7.600 7.454 1.00 95.69 117 TRP A C 1
ATOM 894 O O . TRP A 1 117 ? -10.222 -8.694 7.841 1.00 95.69 117 TRP A O 1
ATOM 904 N N . TYR A 1 118 ? -10.599 -6.661 6.945 1.00 96.50 118 TYR A N 1
ATOM 905 C CA . TYR A 1 118 ? -12.024 -6.800 6.706 1.00 96.50 118 TYR A CA 1
ATOM 906 C C . TYR A 1 118 ? -12.334 -6.332 5.288 1.00 96.50 118 TYR A C 1
ATOM 908 O O . TYR A 1 118 ? -11.837 -5.289 4.862 1.00 96.50 118 TYR A O 1
ATOM 916 N N . ASP A 1 119 ? -13.159 -7.083 4.576 1.00 95.94 119 ASP A N 1
ATOM 917 C CA . ASP A 1 119 ? -13.586 -6.804 3.212 1.00 95.94 119 ASP A CA 1
ATOM 918 C C . ASP A 1 119 ? -15.083 -6.499 3.179 1.00 95.94 119 ASP A C 1
ATOM 920 O O . ASP A 1 119 ? -15.913 -7.300 3.624 1.00 95.94 119 ASP A O 1
ATOM 924 N N . SER A 1 120 ? -15.425 -5.317 2.661 1.00 94.50 120 SER A N 1
ATOM 925 C CA . SER A 1 120 ? -16.813 -4.893 2.486 1.00 94.50 120 SER A CA 1
ATOM 926 C C . SER A 1 120 ? -17.532 -5.647 1.364 1.00 94.50 120 SER A C 1
ATOM 928 O O . SER A 1 120 ? -18.758 -5.576 1.274 1.00 94.50 120 SER A O 1
ATOM 930 N N . GLY A 1 121 ? -16.790 -6.321 0.477 1.00 92.56 121 GLY A N 1
ATOM 931 C CA . GLY A 1 121 ? -17.295 -6.903 -0.766 1.00 92.56 121 GLY A CA 1
ATOM 932 C C . GLY A 1 121 ? -17.671 -5.860 -1.827 1.00 92.56 121 GLY A C 1
ATOM 933 O O . GLY A 1 121 ? -18.194 -6.219 -2.880 1.00 92.56 121 GLY A O 1
ATOM 934 N N . ALA A 1 122 ? -17.423 -4.574 -1.561 1.00 91.06 122 ALA A N 1
ATOM 935 C CA . ALA A 1 122 ? -17.823 -3.442 -2.396 1.00 91.06 122 ALA A CA 1
ATOM 936 C C . ALA A 1 122 ? -16.652 -2.476 -2.655 1.00 91.06 122 ALA A C 1
ATOM 938 O O . ALA A 1 122 ? -16.837 -1.263 -2.687 1.00 91.06 122 ALA A O 1
ATOM 939 N N . GLY A 1 123 ? -15.437 -3.015 -2.796 1.00 88.56 123 GLY A N 1
ATOM 940 C CA . GLY A 1 123 ? -14.243 -2.235 -3.140 1.00 88.56 123 GLY A CA 1
ATOM 941 C C . GLY A 1 123 ? -13.570 -1.522 -1.963 1.00 88.56 123 GLY A C 1
ATOM 942 O O . GLY A 1 123 ? -12.601 -0.797 -2.181 1.00 88.56 123 GLY A O 1
ATOM 943 N N . THR A 1 124 ? -14.014 -1.746 -0.721 1.00 93.94 124 THR A N 1
ATOM 944 C CA . THR A 1 124 ? -13.376 -1.166 0.470 1.00 93.94 124 THR A CA 1
ATOM 945 C C . THR A 1 124 ? -12.809 -2.253 1.366 1.00 93.94 124 THR A C 1
ATOM 947 O O . THR A 1 124 ? -13.531 -3.129 1.837 1.00 93.94 124 THR A O 1
ATOM 950 N N . LEU A 1 125 ? -11.520 -2.139 1.667 1.00 95.50 125 LEU A N 1
ATOM 951 C CA . LEU A 1 125 ? -10.851 -2.950 2.673 1.00 95.50 125 LEU A CA 1
ATOM 952 C C . LEU A 1 125 ? -10.593 -2.109 3.919 1.00 95.50 125 LEU A C 1
ATOM 954 O O . LEU A 1 125 ? -10.217 -0.944 3.822 1.00 95.50 125 LEU A O 1
ATOM 958 N N . ALA A 1 126 ? -10.746 -2.701 5.094 1.00 95.94 126 ALA A N 1
ATOM 959 C CA . ALA A 1 126 ? -10.323 -2.104 6.350 1.00 95.94 126 ALA A CA 1
ATOM 960 C C . ALA A 1 126 ? -9.257 -2.971 7.016 1.00 95.94 126 ALA A C 1
ATOM 962 O O . ALA A 1 126 ? -9.271 -4.192 6.884 1.00 95.94 126 ALA A O 1
ATOM 963 N N . VAL A 1 127 ? -8.329 -2.347 7.736 1.00 95.19 127 VAL A N 1
ATOM 964 C CA . VAL A 1 127 ? -7.250 -3.048 8.437 1.00 95.19 127 VAL A CA 1
ATOM 965 C C . VAL A 1 127 ? -6.992 -2.444 9.807 1.00 95.19 127 VAL A C 1
ATOM 967 O O . VAL A 1 127 ? -6.966 -1.220 9.964 1.00 95.19 127 VAL A O 1
ATOM 970 N N . LEU A 1 128 ? -6.764 -3.314 10.790 1.00 93.69 128 LEU A N 1
ATOM 971 C CA . LEU A 1 128 ? -6.325 -2.912 12.123 1.00 93.69 128 LEU A CA 1
ATOM 972 C C . LEU A 1 128 ? -4.797 -2.835 12.185 1.00 93.69 128 LEU A C 1
ATOM 974 O O . LEU A 1 128 ? -4.107 -3.803 11.852 1.00 93.69 128 LEU A O 1
ATOM 978 N N . LEU A 1 129 ? -4.279 -1.689 12.625 1.00 90.62 129 LEU A N 1
ATOM 979 C CA . LEU A 1 129 ? -2.854 -1.421 12.807 1.00 90.62 129 LEU A CA 1
ATOM 980 C C . LEU A 1 129 ? -2.531 -1.362 14.300 1.00 90.62 129 LEU A C 1
ATOM 982 O O . LEU A 1 129 ? -2.959 -0.445 15.001 1.00 90.62 129 LEU A O 1
ATOM 986 N N . ALA A 1 130 ? -1.749 -2.328 14.782 1.00 86.69 130 ALA A N 1
ATOM 987 C CA . ALA A 1 130 ? -1.435 -2.454 16.204 1.00 86.69 130 ALA A CA 1
ATOM 988 C C . ALA A 1 130 ? -0.213 -1.617 16.624 1.00 86.69 130 ALA A C 1
ATOM 990 O O . ALA A 1 130 ? 0.018 -1.400 17.815 1.00 86.69 130 ALA A O 1
ATOM 991 N N . SER A 1 131 ? 0.595 -1.158 15.666 1.00 88.75 131 SER A N 1
ATOM 992 C CA . SER A 1 131 ? 1.847 -0.448 15.932 1.00 88.75 131 SER A CA 1
ATOM 993 C C . SER A 1 131 ? 2.228 0.530 14.816 1.00 88.75 131 SER A C 1
ATOM 995 O O . SER A 1 131 ? 1.725 0.465 13.694 1.00 88.75 131 SER A O 1
ATOM 997 N N . SER A 1 132 ? 3.202 1.403 15.095 1.00 87.31 132 SER A N 1
ATOM 998 C CA . SER A 1 132 ? 3.858 2.198 14.048 1.00 87.31 132 SER A CA 1
ATOM 999 C C . SER A 1 132 ? 4.547 1.310 13.009 1.00 87.31 132 SER A C 1
ATOM 1001 O O . SER A 1 132 ? 4.461 1.588 11.822 1.00 87.31 132 SER A O 1
ATOM 1003 N N . SER A 1 133 ? 5.135 0.184 13.426 1.00 88.81 133 SER A N 1
ATOM 1004 C CA . SER A 1 133 ? 5.781 -0.759 12.506 1.00 88.81 133 SER A CA 1
ATOM 1005 C C . SER A 1 133 ? 4.810 -1.452 11.544 1.00 88.81 133 SER A C 1
ATOM 1007 O O . SER A 1 133 ? 5.250 -2.002 10.530 1.00 88.81 133 SER A O 1
ATOM 1009 N N . ASP A 1 134 ? 3.507 -1.457 11.837 1.00 90.81 134 ASP A N 1
ATOM 1010 C CA . ASP A 1 134 ? 2.485 -1.887 10.884 1.00 90.81 134 ASP A CA 1
ATOM 1011 C C . ASP A 1 134 ? 2.221 -0.825 9.823 1.00 90.81 134 ASP A C 1
ATOM 1013 O O . ASP A 1 134 ? 2.093 -1.181 8.653 1.00 90.81 134 ASP A O 1
ATOM 1017 N N . VAL A 1 135 ? 2.212 0.457 10.197 1.00 92.06 135 VAL A N 1
ATOM 1018 C CA . VAL A 1 135 ? 2.135 1.583 9.250 1.00 92.06 135 VAL A CA 1
ATOM 1019 C C . VAL A 1 135 ? 3.374 1.602 8.353 1.00 92.06 135 VAL A C 1
ATOM 1021 O O . VAL A 1 135 ? 3.245 1.631 7.127 1.00 92.06 135 VAL A O 1
ATOM 1024 N N . ASP A 1 136 ? 4.559 1.511 8.964 1.00 92.50 136 ASP A N 1
ATOM 1025 C CA . ASP A 1 136 ? 5.865 1.561 8.295 1.00 92.50 136 ASP A CA 1
ATOM 1026 C C . ASP A 1 136 ? 6.074 0.390 7.319 1.00 92.50 136 ASP A C 1
ATOM 1028 O O . ASP A 1 136 ? 6.927 0.456 6.441 1.00 92.50 136 ASP A O 1
ATOM 1032 N N . ASP A 1 137 ? 5.295 -0.685 7.448 1.00 92.69 137 ASP A N 1
ATOM 1033 C CA . ASP A 1 137 ? 5.266 -1.791 6.490 1.00 92.69 137 ASP A CA 1
ATOM 1034 C C . ASP A 1 137 ? 4.117 -1.685 5.493 1.00 92.69 137 ASP A C 1
ATOM 1036 O O . ASP A 1 137 ? 4.321 -1.921 4.302 1.00 92.69 137 ASP A O 1
ATOM 1040 N N . LEU A 1 138 ? 2.908 -1.365 5.961 1.00 94.88 138 LEU A N 1
ATOM 1041 C CA . LEU A 1 138 ? 1.714 -1.379 5.128 1.00 94.88 138 LEU A CA 1
ATOM 1042 C C . LEU A 1 138 ? 1.783 -0.314 4.047 1.00 94.88 138 LEU A C 1
ATOM 1044 O O . LEU A 1 138 ? 1.541 -0.617 2.881 1.00 94.88 138 LEU A O 1
ATOM 1048 N N . VAL A 1 139 ? 2.102 0.923 4.427 1.00 96.06 139 VAL A N 1
ATOM 1049 C CA . VAL A 1 139 ? 2.065 2.048 3.492 1.00 96.06 139 VAL A CA 1
ATOM 1050 C C . VAL A 1 139 ? 3.055 1.835 2.345 1.00 96.06 139 VAL A C 1
ATOM 1052 O O . VAL A 1 139 ? 2.621 1.891 1.192 1.00 96.06 139 VAL A O 1
ATOM 1055 N N . PRO A 1 140 ? 4.339 1.502 2.589 1.00 96.88 140 PRO A N 1
ATOM 1056 C CA . PRO A 1 140 ? 5.265 1.253 1.489 1.00 96.88 140 PRO A CA 1
ATOM 1057 C C . PRO A 1 140 ? 4.880 0.015 0.673 1.00 96.88 140 PRO A C 1
ATOM 1059 O O . PRO A 1 140 ? 5.086 0.005 -0.536 1.00 96.88 140 PRO A O 1
ATOM 1062 N N . THR A 1 141 ? 4.280 -0.999 1.306 1.00 97.44 141 THR A N 1
ATOM 1063 C CA . THR A 1 141 ? 3.786 -2.204 0.623 1.00 97.44 141 THR A CA 1
ATOM 1064 C C . THR A 1 141 ? 2.642 -1.889 -0.345 1.00 97.44 141 THR A C 1
ATOM 1066 O O . THR A 1 141 ? 2.649 -2.371 -1.477 1.00 97.44 141 THR A O 1
ATOM 1069 N N . LEU A 1 142 ? 1.685 -1.048 0.060 1.00 97.75 142 LEU A N 1
ATOM 1070 C CA . LEU A 1 142 ? 0.604 -0.583 -0.811 1.00 97.75 142 LEU A CA 1
ATOM 1071 C C . LEU A 1 142 ? 1.156 0.240 -1.980 1.00 97.75 142 LEU A C 1
ATOM 1073 O O . LEU A 1 142 ? 0.759 0.024 -3.124 1.00 97.75 142 LEU A O 1
ATOM 1077 N N . VAL A 1 143 ? 2.089 1.163 -1.714 1.00 98.19 143 VAL A N 1
ATOM 1078 C CA . VAL A 1 143 ? 2.705 1.990 -2.767 1.00 98.19 143 VAL A CA 1
ATOM 1079 C C . VAL A 1 143 ? 3.484 1.121 -3.759 1.00 98.19 143 VAL A C 1
ATOM 1081 O O . VAL A 1 143 ? 3.343 1.306 -4.967 1.00 98.19 143 VAL A O 1
ATOM 1084 N N . ALA A 1 144 ? 4.248 0.138 -3.271 1.00 98.31 144 ALA A N 1
ATOM 1085 C CA . ALA A 1 144 ? 4.963 -0.810 -4.120 1.00 98.31 144 ALA A CA 1
ATOM 1086 C C . ALA A 1 144 ? 3.999 -1.622 -4.997 1.00 98.31 144 ALA A C 1
ATOM 1088 O O . ALA A 1 144 ? 4.203 -1.702 -6.208 1.00 98.31 144 ALA A O 1
ATOM 1089 N N . LEU A 1 145 ? 2.907 -2.148 -4.419 1.00 98.00 145 LEU A N 1
ATOM 1090 C CA . LEU A 1 145 ? 1.868 -2.829 -5.194 1.00 98.00 145 LEU A CA 1
ATOM 1091 C C . LEU A 1 145 ? 1.313 -1.915 -6.289 1.00 98.00 145 LEU A C 1
ATOM 1093 O O . LEU A 1 145 ? 1.196 -2.352 -7.429 1.00 98.00 145 LEU A O 1
ATOM 1097 N N . GLN A 1 146 ? 0.986 -0.660 -5.969 1.00 97.69 146 GLN A N 1
ATOM 1098 C CA . GLN A 1 146 ? 0.411 0.272 -6.936 1.00 97.69 146 GLN A CA 1
ATOM 1099 C C . GLN A 1 146 ? 1.367 0.550 -8.099 1.00 97.69 146 GLN A C 1
ATOM 1101 O O . GLN A 1 146 ? 0.958 0.443 -9.255 1.00 97.69 146 GLN A O 1
ATOM 1106 N N . ILE A 1 147 ? 2.631 0.870 -7.813 1.00 98.12 147 ILE A N 1
ATOM 1107 C CA . ILE A 1 147 ? 3.649 1.136 -8.839 1.00 98.12 147 ILE A CA 1
ATOM 1108 C C . ILE A 1 147 ? 3.797 -0.080 -9.761 1.00 98.12 147 ILE A C 1
ATOM 1110 O O . ILE A 1 147 ? 3.682 0.049 -10.983 1.00 98.12 147 ILE A O 1
ATOM 1114 N N . GLU A 1 148 ? 3.979 -1.271 -9.192 1.00 98.38 148 GLU A N 1
ATOM 1115 C CA . GLU A 1 148 ? 4.196 -2.485 -9.978 1.00 98.38 148 GLU A CA 1
ATOM 1116 C C . GLU A 1 148 ? 2.944 -2.907 -10.748 1.00 98.38 148 GLU A C 1
ATOM 1118 O O . GLU A 1 148 ? 3.013 -3.231 -11.937 1.00 98.38 148 GLU A O 1
ATOM 1123 N N . TRP A 1 149 ? 1.766 -2.799 -10.135 1.00 96.19 149 TRP A N 1
ATOM 1124 C CA . TRP A 1 149 ? 0.504 -3.056 -10.818 1.00 96.19 149 TRP A CA 1
ATOM 1125 C C . TRP A 1 149 ? 0.288 -2.074 -11.975 1.00 96.19 149 TRP A C 1
ATOM 1127 O O . TRP A 1 149 ? -0.178 -2.473 -13.042 1.00 96.19 149 TRP A O 1
ATOM 1137 N N . ASN A 1 150 ? 0.668 -0.799 -11.829 1.00 95.50 150 ASN A N 1
ATOM 1138 C CA . ASN A 1 150 ? 0.592 0.186 -12.913 1.00 95.50 150 ASN A CA 1
ATOM 1139 C C . ASN A 1 150 ? 1.479 -0.226 -14.099 1.00 95.50 150 ASN A C 1
ATOM 1141 O O . ASN A 1 150 ? 1.015 -0.228 -15.243 1.00 95.50 150 ASN A O 1
ATOM 1145 N N . LYS A 1 151 ? 2.722 -0.643 -13.833 1.00 96.88 151 LYS A N 1
ATOM 1146 C CA . LYS A 1 151 ? 3.658 -1.140 -14.856 1.00 96.88 151 LYS A CA 1
ATOM 1147 C C . LYS A 1 151 ? 3.136 -2.391 -15.566 1.00 96.88 151 LYS A C 1
ATOM 1149 O O . LYS A 1 151 ? 3.302 -2.514 -16.784 1.00 96.88 151 LYS A O 1
ATOM 1154 N N . ILE A 1 152 ? 2.500 -3.305 -14.830 1.00 95.38 152 ILE A N 1
ATOM 1155 C CA . ILE A 1 152 ? 1.850 -4.501 -15.383 1.00 95.38 152 ILE A CA 1
ATOM 1156 C C . ILE A 1 152 ? 0.697 -4.088 -16.301 1.00 95.38 152 ILE A C 1
ATOM 1158 O O . ILE A 1 152 ? 0.664 -4.508 -17.458 1.00 95.38 152 ILE A O 1
ATOM 1162 N N . ARG A 1 153 ? -0.203 -3.206 -15.845 1.00 93.00 153 ARG A N 1
ATOM 1163 C CA . ARG A 1 153 ? -1.356 -2.754 -16.645 1.00 93.00 153 ARG A CA 1
ATOM 1164 C C . ARG A 1 153 ? -0.934 -2.073 -17.947 1.00 93.00 153 ARG A C 1
ATOM 1166 O O . ARG A 1 153 ? -1.567 -2.297 -18.976 1.00 93.00 153 ARG A O 1
ATOM 1173 N N . VAL A 1 154 ? 0.145 -1.286 -17.935 1.00 94.00 154 VAL A N 1
ATOM 1174 C CA . VAL A 1 154 ? 0.714 -0.692 -19.160 1.00 94.00 154 VAL A CA 1
ATOM 1175 C C . VAL A 1 154 ? 1.153 -1.778 -20.148 1.00 94.00 154 VAL A C 1
ATOM 1177 O O . VAL A 1 154 ? 0.783 -1.723 -21.321 1.00 94.00 154 VAL A O 1
ATOM 1180 N N . ARG A 1 155 ? 1.877 -2.801 -19.679 1.00 94.44 155 ARG A N 1
ATOM 1181 C CA . ARG A 1 155 ? 2.342 -3.921 -20.516 1.00 94.44 155 ARG A CA 1
ATOM 1182 C C . ARG A 1 155 ? 1.198 -4.783 -21.038 1.00 94.44 155 ARG A C 1
ATOM 1184 O O . ARG A 1 155 ? 1.208 -5.153 -22.206 1.00 94.44 155 ARG A O 1
ATOM 1191 N N . MET A 1 156 ? 0.196 -5.059 -20.205 1.00 93.44 156 MET A N 1
ATOM 1192 C CA . MET A 1 156 ? -1.004 -5.800 -20.601 1.00 93.44 156 MET A CA 1
ATOM 1193 C C . MET A 1 156 ? -1.749 -5.083 -21.728 1.00 93.44 156 MET A C 1
ATOM 1195 O O . MET A 1 156 ? -2.063 -5.701 -22.743 1.00 93.44 156 MET A O 1
ATOM 1199 N N . ARG A 1 157 ? -1.955 -3.765 -21.599 1.00 91.75 157 ARG A N 1
ATOM 1200 C CA . ARG A 1 157 ? -2.566 -2.948 -22.659 1.00 91.75 157 ARG A CA 1
ATOM 1201 C C . ARG A 1 157 ? -1.736 -2.969 -23.942 1.00 91.75 157 ARG A C 1
ATOM 1203 O O . ARG A 1 157 ? -2.298 -3.149 -25.016 1.00 91.75 157 ARG A O 1
ATOM 1210 N N . ALA A 1 158 ? -0.413 -2.836 -23.837 1.00 92.06 158 ALA A N 1
ATOM 1211 C CA . ALA A 1 158 ? 0.485 -2.909 -24.991 1.00 92.06 158 ALA A CA 1
ATOM 1212 C C . ALA A 1 158 ? 0.455 -4.286 -25.685 1.00 92.06 158 ALA A C 1
ATOM 1214 O O . ALA A 1 158 ? 0.614 -4.364 -26.900 1.00 92.06 158 ALA A O 1
ATOM 1215 N N . ALA A 1 159 ? 0.204 -5.359 -24.931 1.00 93.31 159 ALA A N 1
ATOM 1216 C CA . ALA A 1 159 ? 0.042 -6.718 -25.445 1.00 93.31 159 ALA A CA 1
ATOM 1217 C C . ALA A 1 159 ? -1.365 -7.011 -26.007 1.00 93.31 159 ALA A C 1
ATOM 1219 O O . ALA A 1 159 ? -1.626 -8.135 -26.432 1.00 93.31 159 ALA A O 1
ATOM 1220 N N . GLY A 1 160 ? -2.279 -6.033 -26.008 1.00 90.38 160 GLY A N 1
ATOM 1221 C CA . GLY A 1 160 ? -3.653 -6.215 -26.481 1.00 90.38 160 GLY A CA 1
ATOM 1222 C C . GLY A 1 160 ? -4.548 -6.996 -25.515 1.00 90.38 160 GLY A C 1
ATOM 1223 O O . GLY A 1 160 ? -5.593 -7.495 -25.932 1.00 90.38 160 GLY A O 1
ATOM 1224 N N . TRP A 1 161 ? -4.166 -7.112 -24.238 1.00 86.00 161 TRP A N 1
ATOM 1225 C CA . TRP A 1 161 ? -5.041 -7.693 -23.223 1.00 86.00 161 TRP A CA 1
ATOM 1226 C C . TRP A 1 161 ? -6.265 -6.786 -23.025 1.00 86.00 161 TRP A C 1
ATOM 1228 O O . TRP A 1 161 ? -6.089 -5.573 -22.844 1.00 86.00 161 TRP A O 1
ATOM 1238 N N . PRO A 1 162 ? -7.495 -7.327 -23.049 1.00 77.69 162 PRO A N 1
ATOM 1239 C CA . PRO A 1 162 ? -8.695 -6.520 -22.886 1.00 77.69 162 PRO A CA 1
ATOM 1240 C C . PRO A 1 162 ? -8.678 -5.841 -21.515 1.00 77.69 162 PRO A C 1
ATOM 1242 O O . PRO A 1 162 ? -8.491 -6.496 -20.493 1.00 77.69 162 PRO A O 1
ATOM 1245 N N . SER A 1 163 ? -8.867 -4.521 -21.469 1.00 66.50 163 SER A N 1
ATOM 1246 C CA . SER A 1 163 ? -9.201 -3.884 -20.199 1.00 66.50 163 SER A CA 1
ATOM 1247 C C . SER A 1 163 ? -10.579 -4.387 -19.802 1.00 66.50 163 SER A C 1
ATOM 1249 O O . SER A 1 163 ? -11.521 -4.173 -20.566 1.00 66.50 163 SER A O 1
ATOM 1251 N N . GLU A 1 164 ? -10.705 -5.033 -18.644 1.00 61.34 164 GLU A N 1
ATOM 1252 C CA . GLU A 1 164 ? -12.012 -5.155 -18.008 1.00 61.34 164 GLU A CA 1
ATOM 1253 C C . GLU A 1 164 ? -12.554 -3.731 -17.869 1.00 61.34 164 GLU A C 1
ATOM 1255 O O . GLU A 1 164 ? -12.030 -2.905 -17.121 1.00 61.34 164 GLU A O 1
ATOM 1260 N N . ALA A 1 165 ? -13.531 -3.401 -18.708 1.00 43.28 165 ALA A N 1
ATOM 1261 C CA . ALA A 1 165 ? -14.449 -2.338 -18.389 1.00 43.28 165 ALA A CA 1
ATOM 1262 C C . ALA A 1 165 ? -15.201 -2.832 -17.147 1.00 43.28 165 ALA A C 1
ATOM 1264 O O . ALA A 1 165 ? -15.844 -3.879 -17.208 1.00 43.28 165 ALA A O 1
ATOM 1265 N N . SER A 1 166 ? -15.057 -2.134 -16.020 1.00 30.06 166 SER A N 1
ATOM 1266 C CA . SER A 1 166 ? -15.977 -2.277 -14.887 1.00 30.06 166 SER A CA 1
ATOM 1267 C C . SER A 1 166 ? -17.424 -2.045 -15.381 1.00 30.06 166 SER A C 1
ATOM 1269 O O . SER A 1 166 ? -17.602 -1.379 -16.404 1.00 30.06 166 SER A O 1
ATOM 1271 N N . PRO A 1 167 ? -18.419 -2.612 -14.681 1.00 42.03 167 PRO A N 1
ATOM 1272 C CA . PRO A 1 167 ? -19.591 -3.329 -15.208 1.00 42.03 16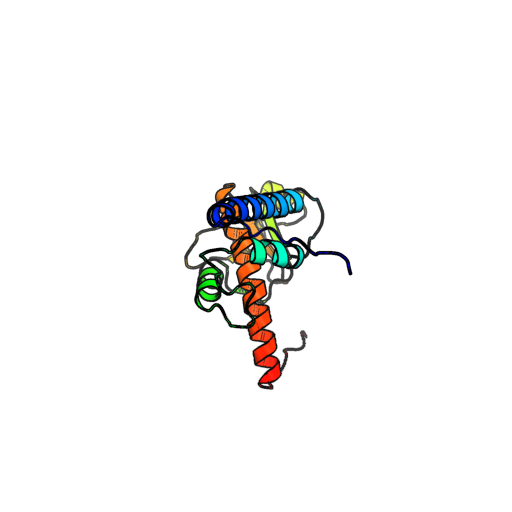7 PRO A CA 1
ATOM 1273 C C . PRO A 1 167 ? -20.505 -2.574 -16.182 1.00 42.03 167 PRO A C 1
ATOM 1275 O O . PRO A 1 167 ? -20.606 -1.330 -16.095 1.00 42.03 167 PRO A O 1
#

Sequence (167 aa):
MAVARLALSSFADGEVRLSDEVELYQRTYTTLLRSSGETQLRVLEPSHMAMGSSLHPLAASEELDLGAFLYAVRRLPDGIVGAELVVMGQDVEQLSASGVPVQMWQEAEAPARRRHWYDSGAGTLAVLLASSSDVDDLVPTLVALQIEWNKIRVRMRAAGWPSEASP

Secondary structure (DSSP, 8-state):
------PPPPTTHHHHHHHHHHHHHHHHHHHHHTSSS---GGGGHHHHHHHT-TT-TTTTSSS--HHHHHHHHTTS-GGGGG-SEEEEESSHHHHHHTT--GGGSEEE--SSS---EEE-SSSEEEEE--SHHHHHHHHHHHHHHHHHHHHHHHHHHHTTPPP----

pLDDT: mean 87.38, std 14.76, range [28.84, 98.38]